Protein AF-A0A427AR90-F1 (afdb_monomer_lite)

Organism: Ensete ventricosum (NCBI:txid4639)

Radius of gyration: 12.07 Å; chains: 1; bounding box: 29×22×27 Å

Sequence (56 aa):
MRVKECLSSFMEMKWKKASRYVVYKIDEKSREVMVDKVGRPGDGYEGLAASLPLND

Structure (mmCIF, N/CA/C/O backbone):
data_AF-A0A427AR90-F1
#
_entry.id   AF-A0A427AR90-F1
#
loop_
_atom_site.group_PDB
_atom_site.id
_atom_site.type_symbol
_atom_site.label_atom_id
_atom_site.label_alt_id
_atom_site.label_comp_id
_atom_site.label_asym_id
_atom_site.label_entity_id
_atom_site.label_seq_id
_atom_site.pdbx_PDB_ins_code
_atom_site.Cartn_x
_atom_site.Cartn_y
_atom_site.Cartn_z
_atom_site.occupancy
_atom_site.B_iso_or_equiv
_atom_site.auth_seq_id
_atom_site.auth_comp_id
_atom_site.auth_asym_id
_atom_site.auth_atom_id
_atom_site.pdbx_PDB_model_num
ATOM 1 N N . MET A 1 1 ? -10.705 -2.542 8.041 1.00 51.84 1 MET A N 1
ATOM 2 C CA . MET A 1 1 ? -9.541 -3.319 8.549 1.00 51.84 1 MET A CA 1
ATOM 3 C C . MET A 1 1 ? -8.846 -2.409 9.540 1.00 51.84 1 MET A C 1
ATOM 5 O O . MET A 1 1 ? -8.421 -1.327 9.156 1.00 51.84 1 MET A O 1
ATOM 9 N N . ARG A 1 2 ? -8.836 -2.751 10.836 1.00 55.28 2 ARG A N 1
ATOM 10 C CA . ARG A 1 2 ? -8.418 -1.788 11.868 1.00 55.28 2 ARG A CA 1
ATOM 11 C C . ARG A 1 2 ? -6.929 -1.458 11.717 1.00 55.28 2 ARG A C 1
ATOM 13 O O . ARG A 1 2 ? -6.113 -2.360 11.578 1.00 55.28 2 ARG A O 1
ATOM 20 N N . VAL A 1 3 ? -6.582 -0.174 11.849 1.00 64.50 3 VAL A N 1
ATOM 21 C CA . VAL A 1 3 ? -5.233 0.442 11.745 1.00 64.50 3 VAL A CA 1
ATOM 22 C C . VAL A 1 3 ? -4.084 -0.380 12.363 1.00 64.50 3 VAL A C 1
ATOM 24 O O . VAL A 1 3 ? -2.948 -0.317 11.899 1.00 64.50 3 VAL A O 1
ATOM 27 N N . LYS A 1 4 ? -4.359 -1.195 13.388 1.00 65.12 4 LYS A N 1
ATOM 28 C CA . LYS A 1 4 ? -3.379 -2.115 13.982 1.00 65.12 4 LYS A CA 1
ATOM 29 C C . LYS A 1 4 ? -2.797 -3.129 12.990 1.00 65.12 4 LYS A C 1
ATOM 31 O O . LYS A 1 4 ? -1.605 -3.407 13.063 1.00 65.12 4 LYS A O 1
ATOM 36 N N . GLU A 1 5 ? -3.593 -3.660 12.066 1.00 68.81 5 GLU A N 1
ATOM 37 C CA . GLU A 1 5 ? -3.105 -4.655 11.099 1.00 68.81 5 GLU A CA 1
ATOM 38 C C . GLU A 1 5 ? -2.223 -4.015 10.021 1.00 68.81 5 GLU A C 1
ATOM 40 O O . GLU A 1 5 ? -1.221 -4.593 9.611 1.00 68.81 5 GLU A O 1
ATOM 45 N N . CYS A 1 6 ? -2.519 -2.764 9.664 1.00 69.81 6 CYS A N 1
ATOM 46 C CA . CYS A 1 6 ? -1.699 -1.929 8.787 1.00 69.81 6 CYS A CA 1
ATOM 47 C C . CYS A 1 6 ? -0.275 -1.750 9.354 1.00 69.81 6 CYS A C 1
ATOM 49 O O . CYS A 1 6 ? 0.723 -1.935 8.658 1.00 69.81 6 CYS A O 1
ATOM 51 N N . LEU A 1 7 ? -0.184 -1.456 10.656 1.00 73.69 7 LEU A N 1
ATOM 52 C CA . LEU A 1 7 ? 1.080 -1.346 11.389 1.00 73.69 7 LEU A CA 1
ATOM 53 C C . LEU A 1 7 ? 1.828 -2.681 11.471 1.00 73.69 7 LEU A C 1
ATOM 55 O O . LEU A 1 7 ? 3.048 -2.700 11.306 1.00 73.69 7 LEU A O 1
ATOM 59 N N . SER A 1 8 ? 1.112 -3.788 11.687 1.00 72.75 8 SER A N 1
ATOM 60 C CA . SER A 1 8 ? 1.717 -5.122 11.743 1.00 72.75 8 SER A CA 1
ATOM 61 C C . SER A 1 8 ? 2.315 -5.528 10.395 1.00 72.75 8 SER A C 1
ATOM 63 O O . SER A 1 8 ? 3.476 -5.934 10.348 1.00 72.75 8 SER A O 1
ATOM 65 N N . SER A 1 9 ? 1.588 -5.336 9.286 1.00 70.19 9 SER A N 1
ATOM 66 C CA . SER A 1 9 ? 2.121 -5.592 7.939 1.00 70.19 9 SER A CA 1
ATOM 67 C C . SER A 1 9 ? 3.333 -4.718 7.619 1.00 70.19 9 SER A C 1
ATOM 69 O O . SER A 1 9 ? 4.302 -5.206 7.036 1.00 70.19 9 SER A O 1
ATOM 71 N N . PHE A 1 10 ? 3.329 -3.450 8.040 1.00 73.38 10 PHE A N 1
ATOM 72 C CA . PHE A 1 10 ? 4.487 -2.573 7.871 1.00 73.38 10 PHE A CA 1
ATOM 73 C C . PHE A 1 10 ? 5.701 -3.032 8.694 1.00 73.38 10 PHE A C 1
ATOM 75 O O . PHE A 1 10 ? 6.827 -3.034 8.192 1.00 73.38 10 PHE A O 1
ATOM 82 N N . MET A 1 11 ? 5.494 -3.451 9.947 1.00 74.88 11 MET A N 1
ATOM 83 C CA . MET A 1 11 ? 6.565 -3.988 10.793 1.00 74.88 11 MET A CA 1
ATOM 84 C C . MET A 1 11 ? 7.145 -5.283 10.220 1.00 74.88 11 MET A C 1
ATOM 86 O O . MET A 1 11 ? 8.368 -5.406 10.136 1.00 74.88 11 MET A O 1
ATOM 90 N N . GLU A 1 12 ? 6.303 -6.213 9.761 1.00 72.50 12 GLU A N 1
ATOM 91 C CA . GLU A 1 12 ? 6.765 -7.448 9.118 1.00 72.50 12 GLU A CA 1
ATOM 92 C C . GLU A 1 12 ? 7.539 -7.172 7.832 1.00 72.50 12 GLU A C 1
ATOM 94 O O . GLU A 1 12 ? 8.592 -7.766 7.609 1.00 72.50 12 GLU A O 1
ATOM 99 N N . MET A 1 13 ? 7.077 -6.227 7.015 1.00 72.19 13 MET A N 1
ATOM 100 C CA . MET A 1 13 ? 7.794 -5.787 5.825 1.00 72.19 13 MET A CA 1
ATOM 101 C C . MET A 1 13 ? 9.176 -5.214 6.170 1.00 72.19 13 MET A C 1
ATOM 103 O O . MET A 1 13 ? 10.174 -5.603 5.557 1.00 72.19 13 MET A O 1
ATOM 107 N N . LYS A 1 14 ? 9.247 -4.317 7.163 1.00 70.38 14 LYS A N 1
ATOM 108 C CA . LYS A 1 14 ? 10.492 -3.659 7.586 1.00 70.38 14 LYS A CA 1
ATOM 109 C C . LYS A 1 14 ? 11.499 -4.653 8.165 1.00 70.38 14 LYS A C 1
ATOM 111 O O . LYS A 1 14 ? 12.692 -4.520 7.907 1.00 70.38 14 LYS A O 1
ATOM 116 N N . TRP A 1 15 ? 11.035 -5.631 8.943 1.00 73.69 15 TRP A N 1
ATOM 117 C CA . TRP A 1 15 ? 11.906 -6.606 9.604 1.00 73.69 15 TRP A CA 1
ATOM 118 C C . TRP A 1 15 ? 12.282 -7.791 8.720 1.00 73.69 15 TRP A C 1
ATOM 120 O O . TRP A 1 15 ? 13.447 -8.176 8.701 1.00 73.69 15 TRP A O 1
ATOM 130 N N . LYS A 1 16 ? 11.341 -8.355 7.956 1.00 69.12 16 LYS A N 1
ATOM 131 C CA . LYS A 1 16 ? 11.624 -9.510 7.088 1.00 69.12 16 LYS A CA 1
ATOM 132 C C . LYS A 1 16 ? 12.200 -9.115 5.727 1.00 69.12 16 LYS A C 1
ATOM 134 O O . LYS A 1 16 ? 12.565 -10.007 4.968 1.00 69.12 16 LYS A O 1
ATOM 139 N N . LYS A 1 17 ? 12.242 -7.815 5.376 1.00 65.69 17 LYS A N 1
ATOM 140 C CA . LYS A 1 17 ? 12.533 -7.338 4.002 1.00 65.69 17 LYS A CA 1
ATOM 141 C C . LYS A 1 17 ? 11.684 -8.068 2.944 1.00 65.69 17 LYS A C 1
ATOM 143 O O . LYS A 1 17 ? 12.078 -8.199 1.789 1.00 65.69 17 LYS A O 1
ATOM 148 N N . 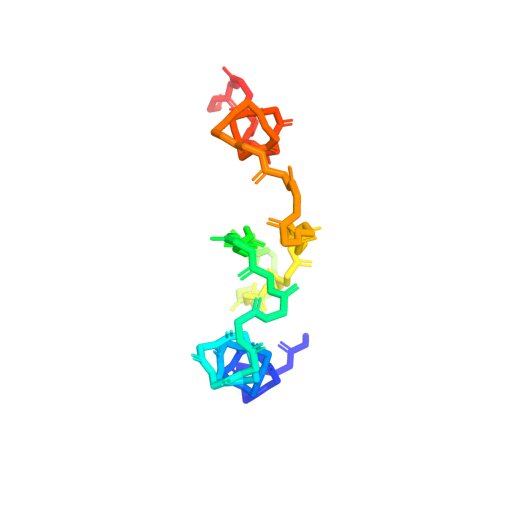ALA A 1 18 ? 10.518 -8.568 3.354 1.00 64.00 18 ALA A N 1
ATOM 149 C CA . ALA A 1 18 ? 9.712 -9.478 2.551 1.00 64.00 18 ALA A CA 1
ATOM 150 C C . ALA A 1 18 ? 8.996 -8.760 1.404 1.00 64.00 18 ALA A C 1
ATOM 152 O O . ALA A 1 18 ? 8.654 -9.395 0.415 1.00 64.00 18 ALA A O 1
ATOM 153 N N . SER A 1 19 ? 8.811 -7.446 1.515 1.00 68.50 19 SER A N 1
ATOM 154 C CA . SER A 1 19 ? 8.092 -6.635 0.538 1.00 68.50 19 SER A CA 1
ATOM 155 C C . SER A 1 19 ? 8.857 -5.339 0.295 1.00 68.50 19 SER A C 1
ATOM 157 O O . SER A 1 19 ? 9.463 -4.807 1.228 1.00 68.50 19 SER A O 1
ATOM 159 N N . ARG A 1 20 ? 8.872 -4.833 -0.946 1.00 77.69 20 ARG A N 1
ATOM 160 C CA . ARG A 1 20 ? 9.666 -3.640 -1.309 1.00 77.69 20 ARG A CA 1
ATOM 161 C C . ARG A 1 20 ? 8.881 -2.326 -1.182 1.00 77.69 20 ARG A C 1
ATOM 163 O O . ARG A 1 20 ? 9.462 -1.300 -0.849 1.00 77.69 20 ARG A O 1
ATOM 170 N N . TYR A 1 21 ? 7.563 -2.370 -1.358 1.00 75.94 21 TYR A N 1
ATOM 171 C CA . TYR A 1 21 ? 6.632 -1.275 -1.055 1.00 75.94 21 TYR A CA 1
ATOM 172 C C . TYR A 1 21 ? 5.285 -1.836 -0.568 1.00 75.94 21 TYR A C 1
ATOM 174 O O . TYR A 1 21 ? 4.971 -3.003 -0.809 1.00 75.94 21 TYR A O 1
ATOM 182 N N . VAL A 1 22 ? 4.487 -1.006 0.103 1.00 80.25 22 VAL A N 1
ATOM 183 C CA . VAL A 1 22 ? 3.073 -1.276 0.401 1.00 80.25 22 VAL A CA 1
ATOM 184 C C . VAL A 1 22 ? 2.282 -0.036 0.011 1.00 80.25 22 VAL A C 1
ATOM 186 O O . VAL A 1 22 ? 2.654 1.074 0.387 1.00 80.25 22 VAL A O 1
ATOM 189 N N . VAL A 1 23 ? 1.221 -0.234 -0.762 1.00 82.88 23 VAL A N 1
ATOM 190 C CA . VAL A 1 23 ? 0.272 0.802 -1.162 1.00 82.88 23 VAL A CA 1
ATOM 191 C C . VAL A 1 23 ? -0.910 0.737 -0.211 1.00 82.88 23 VAL A C 1
ATOM 193 O O . VAL A 1 23 ? -1.548 -0.309 -0.069 1.00 82.88 23 VAL A O 1
ATOM 196 N N . TYR A 1 24 ? -1.184 1.859 0.444 1.00 83.38 24 TYR A N 1
ATOM 197 C CA . TYR A 1 24 ? -2.348 2.026 1.299 1.00 83.38 24 TYR A CA 1
ATOM 198 C C . TYR A 1 24 ? -3.370 2.898 0.588 1.00 83.38 24 TYR A C 1
ATOM 200 O O . TYR A 1 24 ? -3.014 3.904 -0.025 1.00 83.38 24 TYR A O 1
ATOM 208 N N . LYS A 1 25 ? -4.638 2.524 0.709 1.00 81.19 25 LYS A N 1
ATOM 209 C CA . LYS A 1 25 ? -5.776 3.286 0.213 1.00 81.19 25 LYS A CA 1
ATOM 210 C C . LYS A 1 25 ? -6.638 3.718 1.387 1.00 81.19 25 LYS A C 1
ATOM 212 O O . LYS A 1 25 ? -6.828 2.965 2.340 1.00 81.19 25 LYS A O 1
ATOM 217 N N . ILE A 1 26 ? -7.158 4.934 1.311 1.00 82.00 26 ILE A N 1
ATOM 218 C CA . ILE A 1 26 ? -8.103 5.464 2.289 1.00 82.00 26 ILE A CA 1
ATOM 219 C C . ILE A 1 26 ? -9.497 5.305 1.688 1.00 82.00 26 ILE A C 1
ATOM 221 O O . ILE A 1 26 ? -9.781 5.851 0.625 1.00 82.00 26 ILE A O 1
ATOM 225 N N . ASP A 1 27 ? -10.352 4.522 2.339 1.00 80.19 27 ASP A N 1
ATOM 226 C CA . ASP A 1 27 ? -11.763 4.441 1.972 1.00 80.19 27 ASP A CA 1
ATOM 227 C C . ASP A 1 27 ? -12.499 5.604 2.641 1.00 80.19 27 ASP A C 1
ATOM 229 O O . ASP A 1 27 ? -12.695 5.605 3.855 1.00 80.19 27 ASP A O 1
ATOM 233 N N . GLU A 1 28 ? -12.878 6.626 1.873 1.00 79.50 28 GLU A N 1
ATOM 234 C CA . GLU A 1 28 ? -13.507 7.835 2.424 1.00 79.50 28 GLU A CA 1
ATOM 235 C C . GLU A 1 28 ? -14.903 7.580 3.006 1.00 79.50 28 GLU A C 1
ATOM 237 O O . GLU A 1 28 ? -15.323 8.281 3.927 1.00 79.50 28 GLU A O 1
ATOM 242 N N . LYS A 1 29 ? -15.605 6.539 2.533 1.00 81.31 29 LYS A N 1
ATOM 243 C CA . LYS A 1 29 ? -16.913 6.140 3.076 1.00 81.31 29 LYS A CA 1
ATOM 244 C C . LYS A 1 29 ? -16.793 5.600 4.495 1.00 81.31 29 LYS A C 1
ATOM 246 O O . LYS A 1 29 ? -17.604 5.942 5.352 1.00 81.31 29 LYS A O 1
ATOM 251 N N . SER A 1 30 ? -15.783 4.774 4.738 1.00 79.38 30 SER A N 1
ATOM 252 C CA . SER A 1 30 ? -15.563 4.118 6.030 1.00 79.38 30 SER A CA 1
ATOM 253 C C . SER A 1 30 ? -14.551 4.873 6.902 1.00 79.38 30 SER A C 1
ATOM 255 O O . SER A 1 30 ? -14.394 4.557 8.079 1.00 79.38 30 SER A O 1
ATOM 257 N N . ARG A 1 31 ? -13.868 5.883 6.335 1.00 77.69 31 ARG A N 1
ATOM 258 C CA . ARG A 1 31 ? -12.712 6.604 6.909 1.00 77.69 31 ARG A CA 1
ATOM 259 C C . ARG A 1 31 ? -11.658 5.639 7.461 1.00 77.69 31 ARG A C 1
ATOM 261 O O . ARG A 1 31 ? -11.024 5.902 8.482 1.00 77.69 31 ARG A O 1
ATOM 268 N N . GLU A 1 32 ? -11.486 4.509 6.783 1.00 76.62 32 GLU A N 1
ATOM 269 C CA . GLU A 1 32 ? -10.551 3.454 7.162 1.00 76.62 32 GLU A CA 1
ATOM 270 C C . GLU A 1 32 ? -9.404 3.369 6.155 1.00 76.62 32 GLU A C 1
ATOM 272 O O . GLU A 1 32 ? -9.587 3.529 4.950 1.00 76.62 32 GLU A O 1
ATOM 277 N N . VAL A 1 33 ? -8.206 3.082 6.664 1.00 79.50 33 VAL A N 1
ATOM 278 C CA . VAL A 1 33 ? -7.029 2.800 5.838 1.00 79.50 33 VAL A CA 1
ATOM 279 C C . VAL A 1 33 ? -6.9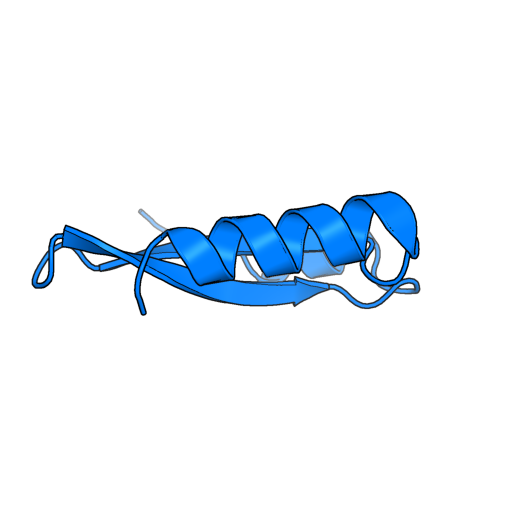90 1.304 5.553 1.00 79.50 33 VAL A C 1
ATOM 281 O O . VAL A 1 33 ? -7.010 0.489 6.478 1.00 79.50 33 VAL A O 1
ATOM 284 N N . MET A 1 34 ? -6.924 0.940 4.279 1.00 78.19 34 MET A N 1
ATOM 285 C CA . MET A 1 34 ? -6.820 -0.436 3.808 1.00 78.19 34 MET A CA 1
ATOM 286 C C . MET A 1 34 ? -5.534 -0.633 3.007 1.00 78.19 34 MET A C 1
ATOM 288 O O . MET A 1 34 ? -5.005 0.299 2.403 1.00 78.19 34 MET A O 1
ATOM 292 N N . VAL A 1 35 ? -5.014 -1.858 3.013 1.00 78.62 35 VAL A N 1
ATOM 293 C CA . VAL A 1 35 ? -3.890 -2.241 2.155 1.00 78.62 35 VAL A CA 1
ATOM 294 C C . VAL A 1 35 ? -4.440 -2.526 0.768 1.00 78.62 35 VAL A C 1
ATOM 296 O O . VAL A 1 35 ? -5.230 -3.450 0.600 1.00 78.62 35 VAL A O 1
ATOM 299 N N . ASP A 1 36 ? -4.019 -1.736 -0.210 1.00 81.06 36 ASP A N 1
ATOM 300 C CA . ASP A 1 36 ? -4.405 -1.925 -1.607 1.00 81.06 36 ASP A CA 1
ATOM 301 C C . ASP A 1 36 ? -3.485 -2.954 -2.275 1.00 81.06 36 ASP A C 1
ATOM 303 O O . ASP A 1 36 ? -3.941 -3.914 -2.897 1.00 81.06 36 ASP A O 1
ATOM 307 N N . LYS A 1 37 ? -2.168 -2.825 -2.057 1.00 80.88 37 LYS A N 1
ATOM 308 C CA . LYS A 1 37 ? -1.185 -3.747 -2.633 1.00 80.88 37 LYS A CA 1
ATOM 309 C C . LYS A 1 37 ? 0.078 -3.875 -1.795 1.00 80.88 37 LYS A C 1
ATOM 311 O O . LYS A 1 37 ? 0.599 -2.897 -1.271 1.00 80.88 37 LYS A O 1
ATOM 316 N N . VAL A 1 38 ? 0.631 -5.082 -1.743 1.00 79.44 38 VAL A N 1
ATOM 317 C CA . VAL A 1 38 ? 1.939 -5.371 -1.141 1.00 79.44 38 VAL A CA 1
ATOM 318 C C . VAL A 1 38 ? 2.891 -5.797 -2.258 1.00 79.44 38 VAL A C 1
ATOM 320 O O . VAL A 1 38 ? 2.662 -6.813 -2.912 1.00 79.44 38 VAL A O 1
ATOM 323 N N . GLY A 1 39 ? 3.938 -5.011 -2.504 1.00 76.31 39 GLY A N 1
ATOM 324 C CA . GLY A 1 39 ? 4.938 -5.292 -3.536 1.00 76.31 39 GLY A CA 1
ATOM 325 C C . GLY A 1 39 ? 5.869 -6.427 -3.124 1.00 76.31 39 GLY A C 1
ATOM 326 O O . GLY A 1 39 ? 6.351 -6.444 -1.991 1.00 76.31 39 GLY A O 1
ATOM 327 N N . ARG A 1 40 ? 6.159 -7.369 -4.024 1.00 75.31 40 ARG A N 1
ATOM 328 C CA . ARG A 1 40 ? 7.052 -8.503 -3.732 1.00 75.31 40 ARG A CA 1
ATOM 329 C C . ARG A 1 40 ? 8.510 -8.028 -3.609 1.00 75.31 40 ARG A C 1
ATOM 331 O O . ARG A 1 40 ? 8.843 -6.938 -4.071 1.00 75.31 40 ARG A O 1
ATOM 338 N N . PRO A 1 41 ? 9.428 -8.817 -3.025 1.00 70.69 41 PRO A N 1
ATOM 339 C CA . PRO A 1 41 ? 10.810 -8.367 -2.838 1.00 70.69 41 PRO A CA 1
ATOM 340 C C . PRO A 1 41 ? 11.563 -8.170 -4.175 1.00 70.69 41 PRO A C 1
ATOM 342 O O . PRO A 1 41 ? 12.540 -7.415 -4.242 1.00 70.69 41 PRO A O 1
ATOM 345 N N . GLY A 1 42 ? 11.071 -8.794 -5.253 1.00 71.25 42 GLY A N 1
ATOM 346 C CA . GLY A 1 42 ? 11.540 -8.611 -6.629 1.00 71.25 42 GLY A CA 1
ATOM 347 C C . GLY A 1 42 ? 10.837 -7.504 -7.424 1.00 71.25 42 GLY A C 1
ATOM 348 O O . GLY A 1 42 ? 11.305 -7.188 -8.513 1.00 71.25 42 GLY A O 1
ATOM 349 N N . ASP A 1 43 ? 9.758 -6.903 -6.909 1.00 73.69 43 ASP A N 1
ATOM 350 C CA . ASP A 1 43 ? 9.103 -5.787 -7.596 1.00 73.69 43 ASP A CA 1
ATOM 351 C C . ASP A 1 43 ? 9.993 -4.536 -7.557 1.00 73.69 43 ASP A C 1
ATOM 353 O O . ASP A 1 43 ? 10.604 -4.203 -6.536 1.00 73.69 43 ASP A O 1
ATOM 357 N N . GLY A 1 44 ? 10.072 -3.849 -8.694 1.00 73.12 44 GLY A N 1
ATOM 358 C CA . GLY A 1 44 ? 10.793 -2.590 -8.854 1.0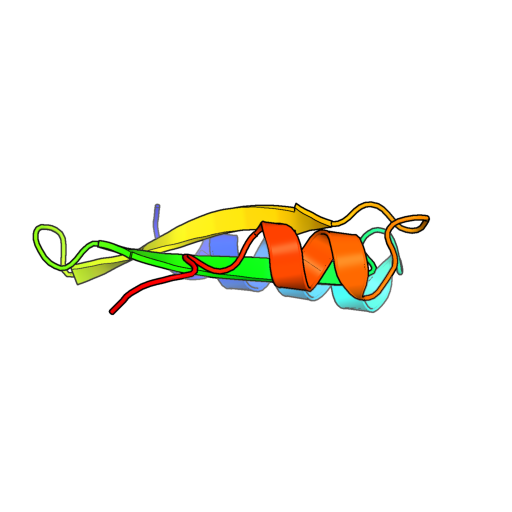0 73.12 44 GLY A CA 1
ATOM 359 C C . GLY A 1 44 ? 9.892 -1.365 -8.700 1.00 73.12 44 GLY A C 1
ATOM 360 O O . GLY A 1 44 ? 8.725 -1.456 -8.325 1.00 73.12 44 GLY A O 1
ATOM 361 N N . TYR A 1 45 ? 10.443 -0.200 -9.037 1.00 74.19 45 TYR A N 1
ATOM 362 C CA . TYR A 1 45 ? 9.716 1.073 -9.042 1.00 74.19 45 TYR A CA 1
ATOM 363 C C . TYR A 1 45 ? 8.487 1.051 -9.969 1.00 74.19 45 TYR A C 1
ATOM 365 O O . TYR A 1 45 ? 7.446 1.597 -9.616 1.00 74.19 45 TYR A O 1
ATOM 373 N N . GLU A 1 46 ? 8.562 0.352 -11.104 1.00 76.62 46 GLU A N 1
ATOM 374 C CA . GLU A 1 46 ? 7.429 0.199 -12.029 1.00 76.62 46 GLU A CA 1
ATOM 375 C C . GLU A 1 46 ? 6.233 -0.513 -11.390 1.00 76.62 46 GLU A C 1
ATOM 377 O O . GLU A 1 46 ? 5.091 -0.120 -11.613 1.00 76.62 46 GLU A O 1
ATOM 382 N N . GLY A 1 47 ? 6.482 -1.510 -10.534 1.00 76.69 47 GLY A N 1
ATOM 383 C CA . GLY A 1 47 ? 5.425 -2.202 -9.801 1.00 76.69 47 GLY A CA 1
ATOM 384 C C . GLY A 1 47 ? 4.678 -1.261 -8.857 1.00 76.69 47 GLY A C 1
ATOM 385 O O . GLY A 1 47 ? 3.456 -1.358 -8.729 1.00 76.69 47 GLY A O 1
ATOM 386 N N . LEU A 1 48 ? 5.390 -0.322 -8.223 1.00 77.75 48 LEU A N 1
ATOM 387 C CA . LEU A 1 48 ? 4.791 0.716 -7.383 1.00 77.75 48 LEU A CA 1
ATOM 388 C C . LEU A 1 48 ? 3.994 1.711 -8.232 1.00 77.75 48 LEU A C 1
ATOM 390 O O . LEU A 1 48 ? 2.831 1.957 -7.928 1.00 77.75 48 LEU A O 1
ATOM 394 N N . ALA A 1 49 ? 4.599 2.241 -9.298 1.00 79.00 49 ALA A N 1
ATOM 395 C CA . ALA A 1 49 ? 3.971 3.226 -10.176 1.00 79.00 49 ALA A CA 1
ATOM 396 C C . ALA A 1 49 ? 2.683 2.689 -10.822 1.00 79.00 49 ALA A C 1
ATOM 398 O O . ALA A 1 49 ? 1.678 3.386 -10.845 1.00 79.00 49 ALA A O 1
ATOM 399 N N . ALA A 1 50 ? 2.671 1.420 -11.242 1.00 79.19 50 ALA A N 1
ATOM 400 C CA . ALA A 1 5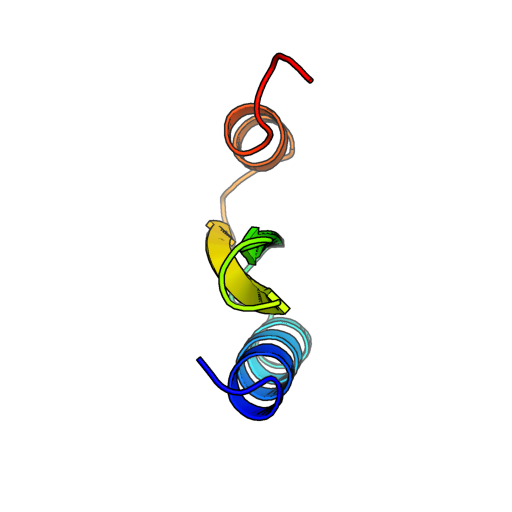0 ? 1.482 0.751 -11.779 1.00 79.19 50 ALA A CA 1
ATOM 401 C C . ALA A 1 50 ? 0.384 0.486 -10.732 1.00 79.19 50 ALA A C 1
ATOM 403 O O . ALA A 1 50 ? -0.725 0.092 -11.083 1.00 79.19 50 ALA A O 1
ATOM 404 N N . SER A 1 51 ? 0.703 0.626 -9.445 1.00 75.81 51 SER A N 1
ATOM 405 C CA . SER A 1 51 ? -0.245 0.430 -8.341 1.00 75.81 51 SER A CA 1
ATOM 406 C C . SER A 1 51 ? -0.829 1.743 -7.834 1.00 75.81 51 SER A C 1
ATOM 408 O O . SER A 1 51 ? -1.744 1.727 -7.018 1.00 75.81 51 SER A O 1
ATOM 410 N N . LEU A 1 52 ? -0.292 2.872 -8.294 1.00 75.62 52 LEU A N 1
ATOM 411 C CA . LEU A 1 52 ? -0.875 4.178 -8.058 1.00 75.62 52 LEU A CA 1
ATOM 412 C C . LEU A 1 52 ? -1.903 4.442 -9.167 1.00 75.62 52 LEU A C 1
ATOM 414 O O . LEU A 1 52 ? -1.619 4.167 -10.337 1.00 75.62 52 LEU A O 1
ATOM 418 N N . PRO A 1 53 ? -3.104 4.941 -8.836 1.00 71.94 53 PRO A N 1
ATOM 419 C CA . PRO A 1 53 ? -4.053 5.355 -9.858 1.00 71.94 53 PRO A CA 1
ATOM 420 C C . PRO A 1 53 ? -3.428 6.478 -10.697 1.00 71.94 53 PRO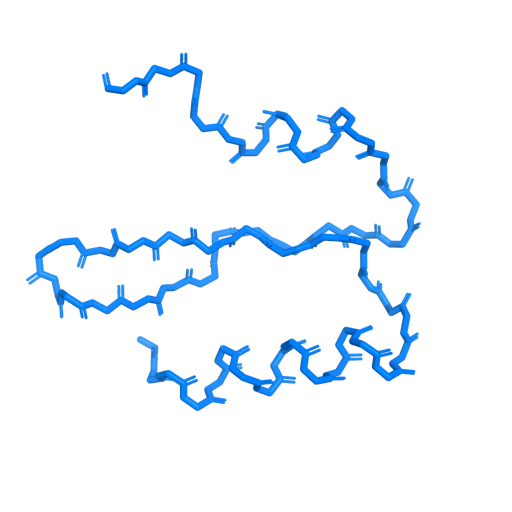 A C 1
ATOM 422 O O . PRO A 1 53 ? -2.840 7.414 -10.164 1.00 71.94 53 PRO A O 1
ATOM 425 N N . LEU A 1 54 ? -3.531 6.368 -12.024 1.00 67.56 54 LEU A N 1
ATOM 426 C CA . LEU A 1 54 ? -2.950 7.336 -12.963 1.00 67.56 54 LEU A CA 1
ATOM 427 C C . LEU A 1 54 ? -3.730 8.667 -13.004 1.00 67.56 54 LEU A C 1
ATOM 429 O O . LEU A 1 54 ? -3.281 9.617 -13.633 1.00 67.56 54 LEU A O 1
ATOM 433 N N . ASN A 1 55 ? -4.908 8.729 -12.380 1.00 57.31 55 ASN A N 1
ATOM 434 C CA . ASN A 1 55 ? -5.776 9.902 -12.366 1.00 57.31 55 ASN A CA 1
ATOM 435 C C . ASN A 1 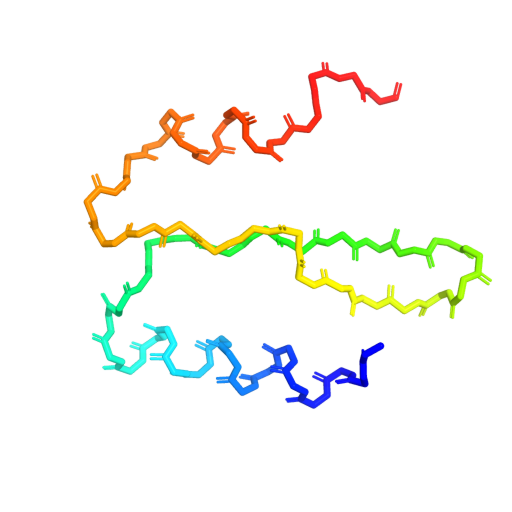55 ? -6.322 10.140 -10.954 1.00 57.31 55 ASN A C 1
ATOM 437 O O . ASN A 1 55 ? -6.721 9.183 -10.285 1.00 57.31 55 ASN A O 1
ATOM 441 N N . ASP A 1 56 ? -6.292 11.415 -10.565 1.00 50.25 56 ASP A N 1
ATOM 442 C CA . ASP A 1 56 ? -6.994 12.018 -9.425 1.00 50.25 56 ASP A CA 1
ATOM 443 C C . ASP A 1 56 ? -8.508 12.061 -9.703 1.00 50.25 56 ASP A C 1
ATOM 445 O O . ASP A 1 56 ? -8.880 12.352 -10.869 1.00 50.25 56 ASP A O 1
#

pLDDT: mean 73.47, std 7.33, range [50.25, 83.38]

Foldseek 3Di:
DAVVVVVVVVVCCVVVVQFDDWDWDQDPVVRDIDTQDTHGNPDDPVVVVVSDPPDD

Secondary structure (DSSP, 8-state):
--HHHHHHHHHHHHHH---S-EEEEEETTTTEEEEEEE--TT--HHHHHTTS-S--

InterPro domains:
  IPR002108 Actin-depolymerising factor homology domain [PF00241] (4-54)
  IPR002108 Actin-depolymerising factor homology domain [PS51263] (1-56)
  IPR017904 ADF/Cofilin [PTHR11913] (4-56)
  IPR029006 ADF-H/Gelsolin-like domain superfamily [G3DSA:3.40.20.10] (3-56)